Protein AF-A0A2J7ZPQ5-F1 (afdb_monomer_lite)

Foldseek 3Di:
DDPPDPDPPDDPPPDDPVVVVVVVVVVVVVVVVVDDPPDDDPDVVVVVVLVPFDDDPNDGFPQDPVRDTHDDPDPPPDDDDDDPDDDDDDDDPPPPPDDDD

InterPro domains:
  IPR010402 CCT domain [PF06203] (21-62)
  IPR010402 CCT domain [PS51017] (21-63)
  IPR045281 Zinc finger protein CONSTANS-like [PTHR31319] (21-87)

Organism: NCBI:txid47790

pLDDT: mean 73.38, std 19.99, range [34.72, 98.0]

Sequence (101 aa):
MQDGRPGRAAVPGMAEPKRRRALALDKYRKKRKNLRFSKTIRYESRKQLAQQRPRVRGQFIKHGPDGAATCSNGGKSGADGMADDAGGDEEARTNSRGYDE

Secondary structure (DSSP, 8-state):
----PPP----TT---HHHHHHHHHHHHHHHHHT---S---S-HHHHHHHHHS-EETTEEPEE-TTS-EE-------------------------------

Radius of gyration: 28.18 Å; chains: 1; bounding box: 52×54×55 Å

Structure (mmCIF, N/CA/C/O backbone):
data_AF-A0A2J7ZPQ5-F1
#
_entry.id   AF-A0A2J7ZPQ5-F1
#
loop_
_atom_site.group_PDB
_atom_site.id
_atom_site.type_symbol
_atom_site.label_atom_id
_atom_site.label_alt_id
_atom_site.label_comp_id
_atom_site.label_asym_id
_atom_site.label_entity_id
_atom_site.label_seq_id
_atom_site.pdbx_PDB_ins_code
_atom_site.Cartn_x
_atom_site.Cartn_y
_atom_site.Cartn_z
_atom_site.occupancy
_atom_site.B_iso_or_equiv
_atom_site.auth_seq_id
_atom_site.auth_comp_id
_atom_site.auth_asym_id
_atom_site.auth_atom_id
_atom_site.pdbx_PDB_model_num
ATOM 1 N N . MET A 1 1 ? 10.435 42.802 -23.321 1.00 60.25 1 MET A N 1
ATOM 2 C CA . MET A 1 1 ? 10.275 41.694 -24.290 1.00 60.25 1 MET A CA 1
ATOM 3 C C . MET A 1 1 ? 11.574 40.896 -24.335 1.00 60.25 1 MET A C 1
ATOM 5 O O . MET A 1 1 ? 12.609 41.529 -24.447 1.00 60.25 1 MET A O 1
ATOM 9 N N . GLN A 1 2 ? 11.471 39.558 -24.332 1.00 56.78 2 GLN A N 1
ATOM 10 C CA . GLN A 1 2 ? 12.520 38.551 -24.614 1.00 56.78 2 GLN A CA 1
ATOM 11 C C . GLN A 1 2 ? 13.467 38.142 -23.469 1.00 56.78 2 GLN A C 1
ATOM 13 O O . GLN A 1 2 ? 14.662 38.391 -23.533 1.00 56.78 2 GLN A O 1
ATOM 18 N N . ASP A 1 3 ? 12.957 37.353 -22.519 1.00 54.69 3 ASP A N 1
ATOM 19 C CA . ASP A 1 3 ? 13.794 36.396 -21.782 1.00 54.69 3 ASP A CA 1
ATOM 20 C C . ASP A 1 3 ? 13.644 35.017 -22.437 1.00 54.69 3 ASP A C 1
ATOM 22 O O . ASP A 1 3 ? 12.700 34.260 -22.180 1.00 54.69 3 ASP A O 1
ATOM 26 N N . GLY A 1 4 ? 14.552 34.711 -23.364 1.00 58.28 4 GLY A N 1
ATOM 27 C CA . GLY A 1 4 ? 14.650 33.402 -23.998 1.00 58.28 4 GLY A CA 1
ATOM 28 C C . GLY A 1 4 ? 15.118 32.363 -22.984 1.00 58.28 4 GLY A C 1
ATOM 29 O O . GLY A 1 4 ? 16.296 32.311 -22.640 1.00 58.28 4 GLY A O 1
ATOM 30 N N . ARG A 1 5 ? 14.203 31.516 -22.499 1.00 64.12 5 ARG A N 1
ATOM 31 C CA . ARG A 1 5 ? 14.562 30.364 -21.658 1.00 64.12 5 ARG A CA 1
ATOM 32 C C . ARG A 1 5 ? 15.532 29.476 -22.450 1.00 64.12 5 ARG A C 1
ATOM 34 O O . ARG A 1 5 ? 15.145 29.023 -23.532 1.00 64.12 5 ARG A O 1
ATOM 41 N N . PRO A 1 6 ? 16.753 29.198 -21.958 1.00 57.66 6 PRO A N 1
ATOM 42 C CA . PRO A 1 6 ? 17.684 28.345 -22.680 1.00 57.66 6 PRO A CA 1
ATOM 43 C C . PRO A 1 6 ? 17.055 26.961 -22.851 1.00 57.66 6 PRO A C 1
ATOM 45 O O . PRO A 1 6 ? 16.566 26.356 -21.891 1.00 57.66 6 PRO A O 1
ATOM 48 N N . GLY A 1 7 ? 17.021 26.486 -24.099 1.00 62.88 7 GLY A N 1
ATOM 49 C CA . GLY A 1 7 ? 16.506 25.167 -24.446 1.00 62.88 7 GLY A CA 1
ATOM 50 C C . GLY A 1 7 ? 17.147 24.109 -23.555 1.00 62.88 7 GLY A C 1
ATOM 51 O O . GLY A 1 7 ? 18.356 24.124 -23.342 1.00 62.88 7 GLY A O 1
ATOM 52 N N . ARG A 1 8 ? 16.320 23.221 -22.994 1.00 61.16 8 ARG A N 1
ATOM 53 C CA . ARG A 1 8 ? 16.725 22.157 -22.069 1.00 61.16 8 ARG A CA 1
ATOM 54 C C . ARG A 1 8 ? 17.889 21.357 -22.662 1.00 61.16 8 ARG A C 1
ATOM 56 O O . ARG A 1 8 ? 17.660 20.432 -23.440 1.00 61.16 8 ARG A O 1
ATOM 63 N N . ALA A 1 9 ?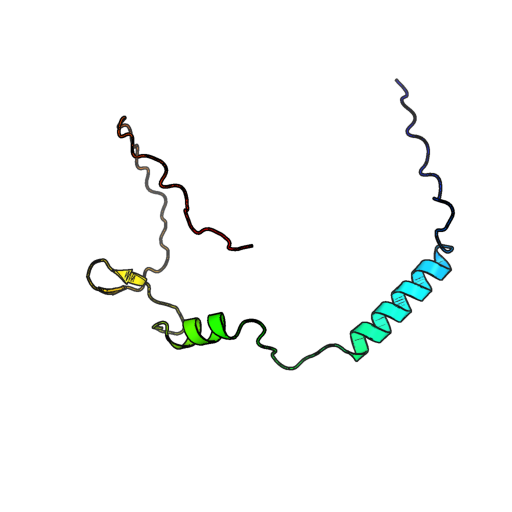 19.118 21.701 -22.279 1.00 57.44 9 ALA A N 1
ATOM 64 C CA . ALA A 1 9 ? 20.306 20.951 -22.645 1.00 57.44 9 ALA A CA 1
ATOM 65 C C . ALA A 1 9 ? 20.113 19.505 -22.176 1.00 57.44 9 ALA A C 1
ATOM 67 O O . ALA A 1 9 ? 19.730 19.248 -21.028 1.00 57.44 9 ALA A O 1
ATOM 68 N N . ALA A 1 10 ? 20.307 18.549 -23.082 1.00 58.31 10 ALA A N 1
ATOM 69 C CA . ALA A 1 10 ? 20.327 17.146 -22.716 1.00 58.31 10 ALA A CA 1
ATOM 70 C C . ALA A 1 10 ? 21.487 16.946 -21.734 1.00 58.31 10 ALA A C 1
ATOM 72 O O . ALA A 1 10 ? 22.648 17.069 -22.111 1.00 58.31 10 ALA A O 1
ATOM 73 N N . VAL A 1 11 ? 21.169 16.691 -20.464 1.00 61.88 11 VAL A N 1
ATOM 74 C CA . VAL A 1 11 ? 22.188 16.418 -19.448 1.00 61.88 11 VAL A CA 1
ATOM 75 C C . VAL A 1 11 ? 23.035 15.211 -19.900 1.00 61.88 11 VAL A C 1
ATOM 77 O O . VAL A 1 11 ? 22.462 14.151 -20.197 1.00 61.88 11 VAL A O 1
ATOM 80 N N . PRO A 1 12 ? 24.370 15.354 -20.014 1.00 52.12 12 PRO A N 1
ATOM 81 C CA . PRO A 1 12 ? 25.237 14.285 -20.495 1.00 52.12 12 PRO A CA 1
ATOM 82 C C . PRO A 1 12 ? 25.199 13.122 -19.496 1.00 52.12 12 PRO A C 1
ATOM 84 O O . PRO A 1 12 ? 25.351 13.316 -18.294 1.00 52.12 12 PRO A O 1
ATOM 87 N N . GLY A 1 13 ? 24.905 11.915 -19.992 1.00 60.25 13 GLY A N 1
ATOM 88 C CA . GLY A 1 13 ? 24.619 10.720 -19.178 1.00 60.25 13 GLY A CA 1
ATOM 89 C C . GLY A 1 13 ? 23.179 10.199 -19.296 1.00 60.25 13 GLY A C 1
ATOM 90 O O . GLY A 1 13 ? 22.867 9.099 -18.837 1.00 60.25 13 GLY A O 1
ATOM 91 N N . MET A 1 14 ? 22.287 10.935 -19.966 1.00 59.09 14 MET A N 1
ATOM 92 C CA . MET A 1 14 ? 20.983 10.407 -20.373 1.00 59.09 14 MET A CA 1
ATOM 93 C C . MET A 1 14 ? 21.166 9.400 -21.506 1.00 59.09 14 MET A C 1
ATOM 95 O O . MET A 1 14 ? 21.474 9.772 -22.634 1.00 59.09 14 MET A O 1
ATOM 99 N N . ALA A 1 15 ? 20.932 8.117 -21.219 1.00 61.47 15 ALA A N 1
ATOM 100 C CA . ALA A 1 15 ? 20.800 7.109 -22.262 1.00 61.47 15 ALA A CA 1
ATOM 101 C C . ALA A 1 15 ? 19.789 7.600 -23.313 1.00 61.47 15 ALA A C 1
ATOM 103 O O . ALA A 1 15 ? 18.682 8.010 -22.939 1.00 61.47 15 ALA A O 1
ATOM 104 N N . GLU A 1 16 ? 20.185 7.545 -24.592 1.00 75.94 16 GLU A N 1
ATOM 105 C CA . GLU A 1 16 ? 19.372 7.878 -25.770 1.00 75.94 16 GLU A CA 1
ATOM 106 C C . GLU A 1 16 ? 17.884 7.572 -25.539 1.00 75.94 16 GLU A C 1
ATOM 108 O O . GLU A 1 16 ? 17.580 6.514 -24.973 1.00 75.94 16 GLU A O 1
ATOM 113 N N . PRO A 1 17 ? 16.923 8.409 -25.977 1.00 76.75 17 PRO A N 1
ATOM 114 C CA . PRO A 1 17 ? 15.499 8.217 -25.678 1.00 76.75 17 PRO A CA 1
ATOM 115 C C . PRO A 1 17 ? 14.992 6.779 -25.908 1.00 76.75 17 PRO A C 1
ATOM 117 O O . PRO A 1 17 ? 14.183 6.268 -25.127 1.00 76.75 17 PRO A O 1
ATOM 120 N N . LYS A 1 18 ? 15.539 6.088 -26.921 1.00 81.38 18 LYS A N 1
ATOM 121 C CA . LYS A 1 18 ? 15.307 4.661 -27.206 1.00 81.38 18 LYS A CA 1
ATOM 122 C C . LYS A 1 18 ? 15.855 3.723 -26.117 1.00 81.38 18 LYS A C 1
ATOM 124 O O . LYS A 1 18 ? 15.136 2.834 -25.664 1.00 81.38 18 LYS A O 1
ATOM 129 N N . ARG A 1 19 ? 17.089 3.936 -25.646 1.00 84.31 19 ARG A N 1
ATOM 130 C CA . ARG A 1 19 ? 17.712 3.169 -24.550 1.00 84.31 19 ARG A CA 1
ATOM 131 C C . ARG A 1 19 ? 16.997 3.396 -23.219 1.00 84.31 19 ARG A C 1
ATOM 133 O O . ARG A 1 19 ? 16.698 2.428 -22.524 1.00 84.31 19 ARG A O 1
ATOM 140 N N . ARG A 1 20 ? 16.630 4.639 -22.884 1.00 87.00 20 ARG A N 1
ATOM 141 C CA . ARG A 1 20 ? 15.841 4.930 -21.670 1.00 87.00 20 ARG A CA 1
ATOM 142 C C . ARG A 1 20 ? 14.491 4.207 -21.683 1.00 87.00 20 ARG A C 1
ATOM 144 O O . ARG A 1 20 ? 14.089 3.644 -20.666 1.00 87.00 20 ARG A O 1
ATOM 151 N N . ARG A 1 21 ? 13.816 4.181 -22.839 1.00 91.06 21 ARG A N 1
ATOM 152 C CA . ARG A 1 21 ? 12.558 3.442 -23.025 1.00 91.06 21 ARG A CA 1
ATOM 153 C C . ARG A 1 21 ? 12.754 1.938 -22.847 1.00 91.06 21 ARG A C 1
ATOM 155 O O . ARG A 1 21 ? 11.981 1.331 -22.113 1.00 91.06 21 ARG A O 1
ATOM 162 N N . ALA A 1 22 ? 13.779 1.352 -23.466 1.00 91.50 22 ALA A N 1
ATOM 163 C CA . ALA A 1 22 ? 14.081 -0.075 -23.332 1.00 91.50 22 ALA A CA 1
ATOM 164 C C . ALA A 1 22 ? 14.320 -0.470 -21.862 1.00 91.50 22 ALA A C 1
ATOM 166 O O . ALA A 1 22 ? 13.642 -1.353 -21.340 1.00 91.50 22 ALA A O 1
ATOM 167 N N . LEU A 1 23 ? 15.169 0.279 -21.150 1.00 92.69 23 LEU A N 1
ATOM 168 C CA . LEU A 1 23 ? 15.444 0.050 -19.727 1.00 92.69 23 LEU A CA 1
ATOM 169 C C . LEU A 1 23 ? 14.185 0.171 -18.851 1.00 92.69 23 LEU A C 1
ATOM 171 O O . LEU A 1 23 ? 13.998 -0.603 -17.908 1.00 92.69 23 LEU A O 1
ATOM 175 N N . ALA A 1 24 ? 13.306 1.134 -19.144 1.00 93.06 24 ALA A N 1
ATOM 176 C CA . ALA A 1 24 ? 12.039 1.293 -18.432 1.00 93.06 24 ALA A CA 1
ATOM 177 C C . ALA A 1 24 ? 11.071 0.126 -18.701 1.00 93.06 24 ALA A C 1
ATOM 179 O O . ALA A 1 24 ? 10.444 -0.370 -17.762 1.00 93.06 24 ALA A O 1
ATOM 180 N N . LEU A 1 25 ? 10.985 -0.346 -19.950 1.00 96.50 25 LEU A N 1
ATOM 181 C CA . LEU A 1 25 ? 10.160 -1.499 -20.325 1.00 96.50 25 LEU A CA 1
ATOM 182 C C . LEU A 1 25 ? 10.639 -2.784 -19.648 1.00 96.50 25 LEU A C 1
ATOM 184 O O . LEU A 1 25 ? 9.816 -3.560 -19.163 1.00 96.50 25 LEU A O 1
ATOM 188 N N . ASP A 1 26 ? 11.948 -2.989 -19.534 1.00 95.69 26 ASP A N 1
ATOM 189 C CA . ASP A 1 26 ? 12.489 -4.159 -18.843 1.00 95.69 26 ASP A CA 1
ATOM 190 C C . ASP A 1 26 ? 12.217 -4.108 -17.337 1.00 95.69 26 ASP A C 1
ATOM 192 O O . ASP A 1 26 ? 11.787 -5.106 -16.752 1.00 95.69 26 ASP A O 1
ATOM 196 N N . LYS A 1 27 ? 12.369 -2.935 -16.703 1.00 96.00 27 LYS A N 1
ATOM 197 C CA . LYS A 1 27 ? 11.950 -2.726 -15.304 1.00 96.00 27 LYS A CA 1
ATOM 198 C C . LYS A 1 27 ? 10.456 -3.005 -15.122 1.00 96.00 27 LYS A C 1
ATOM 200 O O . LYS A 1 27 ? 10.077 -3.665 -14.156 1.00 96.00 27 LYS A O 1
ATOM 205 N N . TYR A 1 28 ? 9.616 -2.541 -16.046 1.00 96.44 28 TYR A N 1
ATOM 206 C CA . TYR A 1 28 ? 8.175 -2.789 -16.026 1.00 96.44 28 TYR A CA 1
ATOM 207 C C . TYR A 1 28 ? 7.844 -4.280 -16.139 1.00 96.44 28 TYR A C 1
ATOM 209 O O . TYR A 1 28 ? 7.114 -4.802 -15.300 1.00 96.44 28 TYR A O 1
ATOM 217 N N . ARG A 1 29 ? 8.417 -4.989 -17.120 1.00 97.19 29 ARG A N 1
ATOM 218 C CA . ARG A 1 29 ? 8.202 -6.433 -17.320 1.00 97.19 29 ARG A CA 1
ATOM 219 C C . ARG A 1 29 ? 8.609 -7.236 -16.086 1.00 97.19 29 ARG A C 1
ATOM 221 O O . ARG A 1 29 ? 7.852 -8.101 -15.653 1.00 97.19 29 ARG A O 1
ATOM 228 N N . LYS A 1 30 ? 9.765 -6.918 -15.490 1.00 96.31 30 LYS A N 1
ATOM 229 C CA . LYS A 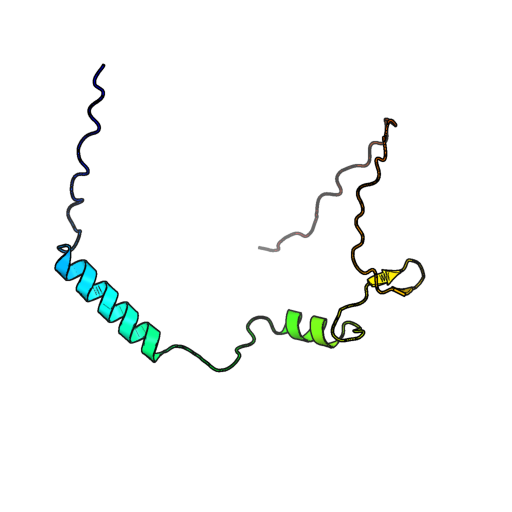1 30 ? 10.238 -7.540 -14.241 1.00 96.31 30 LYS A CA 1
ATOM 230 C C . LYS A 1 30 ? 9.272 -7.275 -13.078 1.00 96.31 30 LYS A C 1
ATOM 232 O O . LYS A 1 30 ? 8.861 -8.217 -12.410 1.00 96.31 30 LYS A O 1
ATOM 237 N N . LYS A 1 31 ? 8.839 -6.022 -12.877 1.00 97.06 31 LYS A N 1
ATOM 238 C CA . LYS A 1 31 ? 7.850 -5.666 -11.839 1.00 97.06 31 LYS A CA 1
ATOM 239 C C . LYS A 1 31 ? 6.502 -6.354 -12.057 1.00 97.06 31 LYS A C 1
ATOM 241 O O . LYS A 1 31 ? 5.922 -6.833 -11.093 1.00 97.06 31 LYS A O 1
ATOM 246 N N . ARG A 1 32 ? 6.028 -6.436 -13.305 1.00 96.69 32 ARG A N 1
ATOM 247 C CA . ARG A 1 32 ? 4.746 -7.058 -13.670 1.00 96.69 32 ARG A CA 1
ATOM 248 C C . ARG A 1 32 ? 4.711 -8.546 -13.328 1.00 96.69 32 ARG A C 1
ATOM 250 O O . ARG A 1 32 ? 3.709 -9.008 -12.797 1.00 96.69 32 ARG A O 1
ATOM 257 N N . LYS A 1 33 ? 5.799 -9.275 -13.602 1.00 95.75 33 LYS A N 1
ATOM 258 C CA . LYS A 1 33 ? 5.928 -10.699 -13.242 1.00 95.75 33 LYS A CA 1
ATOM 259 C C . LYS A 1 33 ? 5.880 -10.925 -11.727 1.00 95.75 33 LYS A C 1
ATOM 261 O O . LYS A 1 33 ? 5.342 -11.930 -11.289 1.00 95.75 33 LYS A O 1
ATOM 266 N N . ASN A 1 34 ? 6.380 -9.968 -10.945 1.00 93.56 34 ASN A N 1
ATOM 267 C CA . ASN A 1 34 ? 6.456 -10.053 -9.485 1.00 93.56 34 ASN A CA 1
ATOM 268 C C . ASN A 1 34 ? 5.294 -9.339 -8.765 1.00 93.56 34 ASN A C 1
ATOM 270 O O . ASN A 1 34 ? 5.397 -9.042 -7.573 1.00 93.56 34 ASN A O 1
ATOM 274 N N . LEU A 1 35 ? 4.198 -9.017 -9.463 1.00 95.62 35 LEU A N 1
ATOM 275 C CA . LEU A 1 35 ? 3.014 -8.451 -8.816 1.00 95.62 35 LEU A CA 1
ATOM 276 C C . LEU A 1 35 ? 2.391 -9.489 -7.879 1.00 95.62 35 LEU A C 1
ATOM 278 O O . LEU A 1 35 ? 2.124 -10.623 -8.268 1.00 95.62 35 LEU A O 1
ATOM 282 N N . ARG A 1 36 ? 2.130 -9.088 -6.635 1.00 95.06 36 ARG A N 1
ATOM 283 C CA . ARG A 1 36 ? 1.444 -9.932 -5.654 1.00 95.06 36 ARG A CA 1
ATOM 284 C C . ARG A 1 36 ? -0.055 -9.651 -5.713 1.00 95.06 36 ARG A C 1
ATOM 286 O O . ARG A 1 36 ? -0.492 -8.594 -5.271 1.00 95.06 36 ARG A O 1
A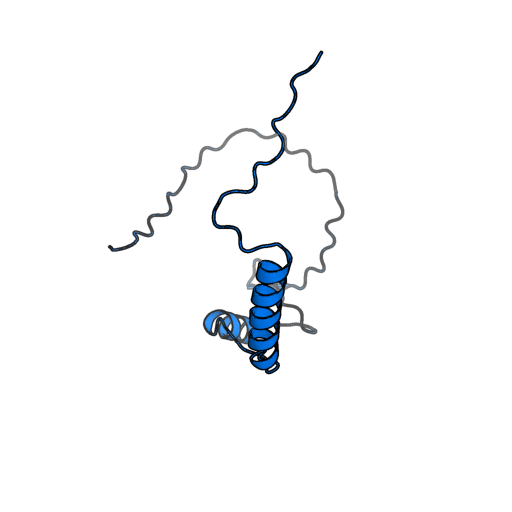TOM 293 N N . PHE A 1 37 ? -0.825 -10.593 -6.255 1.00 94.12 37 PHE A N 1
ATOM 294 C CA . PHE A 1 37 ? -2.290 -10.487 -6.365 1.00 94.12 37 PHE A CA 1
ATOM 295 C C . PHE A 1 37 ? -3.027 -10.928 -5.097 1.00 94.12 37 PHE A C 1
ATOM 297 O O . PHE A 1 37 ? -4.164 -10.527 -4.861 1.00 94.12 37 PHE A O 1
ATOM 304 N N . SER A 1 38 ? -2.379 -11.733 -4.255 1.00 96.19 38 SER A N 1
ATOM 305 C CA . SER A 1 38 ? -2.914 -12.108 -2.951 1.00 96.19 38 SER A CA 1
ATOM 306 C C . SER A 1 38 ? -3.023 -10.883 -2.042 1.00 96.19 38 SER A C 1
ATOM 308 O O . SER A 1 38 ? -2.071 -10.098 -1.936 1.00 96.19 38 SER A O 1
ATOM 310 N N . LYS A 1 39 ? -4.141 -10.760 -1.315 1.00 95.12 39 LYS A N 1
ATOM 311 C CA . LYS A 1 39 ? -4.329 -9.704 -0.312 1.00 95.12 39 LYS A CA 1
ATOM 312 C C . LYS A 1 39 ? -3.197 -9.764 0.714 1.00 95.12 39 LYS A C 1
ATOM 314 O O . LYS A 1 39 ? -3.098 -10.714 1.482 1.00 95.12 39 LYS A O 1
ATOM 319 N N . THR A 1 40 ? -2.346 -8.742 0.715 1.00 95.19 40 THR A N 1
ATOM 320 C CA . THR A 1 40 ? -1.231 -8.626 1.658 1.00 95.19 40 THR A CA 1
ATOM 321 C C . THR A 1 40 ? -1.620 -7.653 2.752 1.00 95.19 40 THR A C 1
ATOM 323 O O . THR A 1 40 ? -2.009 -6.519 2.472 1.00 95.19 40 THR A O 1
ATOM 326 N N . ILE A 1 41 ? -1.503 -8.086 4.000 1.00 95.69 41 ILE A N 1
ATOM 327 C CA . ILE A 1 41 ? -1.689 -7.210 5.147 1.00 95.69 41 ILE A CA 1
ATOM 328 C C . ILE A 1 41 ? -0.311 -6.671 5.519 1.00 95.69 41 ILE A C 1
ATOM 330 O O . ILE A 1 41 ? 0.612 -7.432 5.778 1.00 95.69 41 ILE A O 1
ATOM 334 N N . ARG A 1 42 ? -0.147 -5.347 5.440 1.00 95.94 42 ARG A N 1
ATOM 335 C CA . ARG A 1 42 ? 1.131 -4.680 5.738 1.00 95.94 42 ARG A CA 1
ATOM 336 C C . ARG A 1 42 ? 1.234 -4.255 7.201 1.00 95.94 42 ARG A C 1
ATOM 338 O O . ARG A 1 42 ? 2.319 -4.261 7.761 1.00 95.94 42 ARG A O 1
ATOM 345 N N . TYR A 1 43 ? 0.112 -3.864 7.800 1.00 97.81 43 TYR A N 1
ATOM 346 C CA . TYR A 1 43 ? 0.062 -3.326 9.156 1.00 97.81 43 TYR A CA 1
ATOM 347 C C . TYR A 1 43 ? -0.833 -4.209 10.024 1.00 97.81 43 TYR A C 1
ATOM 349 O O . TYR A 1 43 ? -2.041 -3.979 10.109 1.00 97.81 43 TYR A O 1
ATOM 357 N N . GLU A 1 44 ? -0.239 -5.217 10.665 1.00 97.94 44 GLU A N 1
ATOM 358 C CA . GLU A 1 44 ? -0.985 -6.173 11.494 1.00 97.94 44 GLU A CA 1
ATOM 359 C C . GLU A 1 44 ? -1.659 -5.503 12.695 1.00 97.94 44 GLU A C 1
ATOM 361 O O . GLU A 1 44 ? -2.834 -5.754 12.943 1.00 97.94 44 GLU A O 1
ATOM 366 N N . SER A 1 45 ? -0.991 -4.558 13.365 1.00 98.00 45 SER A N 1
ATOM 367 C CA . SER A 1 45 ? -1.599 -3.804 14.473 1.00 98.00 45 SER A CA 1
ATOM 368 C C . SER A 1 45 ? -2.905 -3.106 14.050 1.00 98.00 45 SER A C 1
ATOM 370 O O . SER A 1 45 ? -3.934 -3.235 14.712 1.00 98.00 45 SER A O 1
ATOM 372 N N . ARG A 1 46 ? -2.933 -2.450 12.878 1.00 97.12 46 ARG A N 1
ATOM 373 C CA . ARG A 1 46 ? -4.156 -1.796 12.372 1.00 97.12 46 ARG A CA 1
ATOM 374 C C . ARG A 1 46 ? -5.254 -2.802 12.015 1.00 97.12 46 ARG A C 1
ATOM 376 O O . ARG A 1 46 ? -6.431 -2.490 12.188 1.00 97.12 46 ARG A O 1
ATOM 383 N N . LYS A 1 47 ? -4.889 -3.996 11.531 1.00 97.88 47 LYS A N 1
ATOM 384 C CA . LYS A 1 47 ? -5.838 -5.092 11.279 1.00 97.88 47 LYS A CA 1
ATOM 385 C C . LYS A 1 47 ? -6.475 -5.566 12.586 1.00 97.88 47 LYS A C 1
ATOM 387 O O . LYS A 1 47 ? -7.696 -5.674 12.630 1.00 97.88 47 LYS A O 1
ATOM 392 N N . GLN A 1 48 ? -5.678 -5.780 13.632 1.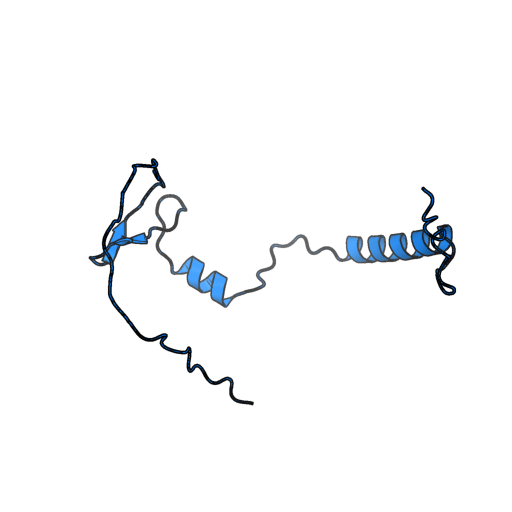00 97.94 48 GLN A N 1
ATOM 393 C CA . GLN A 1 48 ? -6.161 -6.195 14.953 1.00 97.94 48 GLN A CA 1
ATOM 394 C C . GLN A 1 48 ? -7.125 -5.160 15.549 1.00 97.94 48 GLN A C 1
ATOM 396 O O . GLN A 1 48 ? -8.246 -5.506 15.916 1.00 97.94 48 GLN A O 1
ATOM 401 N N . LEU A 1 49 ? -6.760 -3.872 15.525 1.00 96.12 49 LEU A N 1
ATOM 402 C CA . LEU A 1 49 ? -7.652 -2.797 15.980 1.00 96.12 49 LEU A CA 1
ATOM 403 C C . LEU A 1 49 ? -8.971 -2.781 15.189 1.00 96.12 49 LEU A C 1
ATOM 405 O O . LEU A 1 49 ? -10.051 -2.663 15.759 1.00 96.12 49 LEU A O 1
ATOM 409 N N . ALA A 1 50 ? -8.917 -2.944 13.864 1.00 96.12 50 ALA A N 1
ATOM 410 C CA . ALA A 1 50 ? -10.113 -2.969 13.020 1.00 96.12 50 ALA A CA 1
ATOM 411 C C . ALA A 1 50 ? -11.009 -4.207 13.226 1.00 96.12 50 ALA A C 1
ATOM 413 O O . ALA A 1 50 ? -12.186 -4.150 12.850 1.00 96.12 50 ALA A O 1
ATOM 414 N N . GLN A 1 51 ? -10.456 -5.302 13.758 1.00 95.19 51 GLN A N 1
ATOM 415 C CA . GLN A 1 51 ? -11.190 -6.512 14.140 1.00 95.19 51 GLN A CA 1
ATOM 416 C C . GLN A 1 51 ? -11.883 -6.349 15.497 1.00 95.19 51 GLN A C 1
ATOM 418 O O . GLN A 1 51 ? -13.002 -6.820 15.650 1.00 95.19 51 GLN A O 1
ATOM 423 N N . GLN A 1 52 ? -11.250 -5.655 16.448 1.00 95.50 52 GLN A N 1
ATOM 424 C CA . GLN A 1 52 ? -11.806 -5.413 17.786 1.00 95.50 52 GLN A CA 1
ATOM 425 C C . GLN A 1 52 ? -12.871 -4.306 17.813 1.00 95.50 52 GLN A C 1
ATOM 427 O O . GLN A 1 52 ? -13.753 -4.314 18.668 1.00 95.50 52 GLN A O 1
ATOM 432 N N . ARG A 1 53 ? -12.806 -3.334 16.892 1.00 93.00 53 ARG A N 1
ATOM 433 C CA . ARG A 1 53 ? -13.760 -2.213 16.847 1.00 93.00 53 ARG A CA 1
ATOM 434 C C . ARG A 1 53 ? -15.195 -2.684 16.550 1.00 93.00 53 ARG A C 1
ATOM 436 O O . ARG A 1 53 ? -15.391 -3.415 15.575 1.00 93.00 53 ARG A O 1
ATOM 443 N N . PRO A 1 54 ? -16.209 -2.185 17.283 1.00 93.44 54 PRO A N 1
ATOM 444 C CA . PRO A 1 54 ? -17.597 -2.578 17.075 1.00 93.44 54 PRO A CA 1
ATOM 445 C C . PRO A 1 54 ? -18.140 -2.062 15.735 1.00 93.44 54 PRO A C 1
ATOM 447 O O . PRO A 1 54 ? -17.804 -0.959 15.282 1.00 93.44 54 PRO A O 1
ATOM 450 N N . ARG A 1 55 ? -18.981 -2.874 15.083 1.00 94.19 55 ARG A N 1
ATOM 451 C CA . ARG A 1 55 ? -19.559 -2.581 13.765 1.00 94.19 55 ARG A CA 1
ATOM 452 C C . ARG A 1 55 ? -21.061 -2.837 13.733 1.00 94.19 55 ARG A C 1
ATOM 454 O O . ARG A 1 55 ? -21.518 -3.852 14.241 1.00 94.19 55 ARG A O 1
ATOM 461 N N . VAL A 1 56 ? -21.801 -1.984 13.026 1.00 93.69 56 VAL A N 1
ATOM 462 C CA . VAL A 1 56 ? -23.214 -2.193 12.669 1.00 93.69 56 VAL A CA 1
ATOM 463 C C . VAL A 1 56 ? -23.330 -2.060 11.153 1.00 93.69 56 VAL A C 1
ATOM 465 O O . VAL A 1 56 ? -22.883 -1.070 10.578 1.00 93.69 56 VAL A O 1
ATOM 468 N N . ARG A 1 57 ? -23.860 -3.088 10.473 1.00 93.56 57 ARG A N 1
ATOM 469 C CA . ARG A 1 57 ? -23.963 -3.148 8.994 1.00 93.56 57 ARG A CA 1
ATOM 470 C C . ARG A 1 57 ? -22.633 -2.863 8.265 1.00 93.56 57 ARG A C 1
ATOM 472 O O . ARG A 1 57 ? -22.605 -2.224 7.219 1.00 93.56 57 ARG A O 1
ATOM 479 N N . GLY A 1 58 ? -21.513 -3.313 8.837 1.00 93.31 58 GLY A N 1
ATOM 480 C CA . GLY A 1 58 ? -20.161 -3.124 8.288 1.00 93.31 58 GLY A CA 1
ATOM 481 C C . GLY A 1 58 ? -19.500 -1.776 8.612 1.00 93.31 58 GLY A C 1
ATOM 482 O O . GLY A 1 58 ? -18.283 -1.647 8.441 1.00 93.31 58 GLY A O 1
ATOM 483 N N . GLN A 1 59 ? -20.250 -0.810 9.149 1.00 94.69 59 GLN A N 1
ATOM 484 C CA . GLN A 1 59 ? -19.743 0.506 9.537 1.00 94.69 59 GLN A CA 1
ATOM 485 C C . GLN A 1 59 ? -19.261 0.501 10.984 1.00 94.69 59 GLN A C 1
ATOM 487 O O . GLN A 1 59 ? -19.889 -0.110 11.846 1.00 94.69 59 GLN A O 1
ATOM 492 N N . PHE A 1 60 ? -18.155 1.192 11.256 1.00 94.50 60 PHE A N 1
ATOM 493 C CA . PHE A 1 60 ? -17.746 1.443 12.633 1.00 94.50 60 PHE A CA 1
ATOM 494 C C . PHE A 1 60 ? -18.693 2.440 13.286 1.00 94.50 60 PHE A C 1
ATOM 496 O O . PHE A 1 60 ? -18.995 3.486 12.713 1.00 94.50 60 PHE A O 1
ATOM 503 N N . ILE A 1 61 ? -19.102 2.127 14.504 1.00 91.50 61 ILE A N 1
ATOM 504 C CA . ILE A 1 61 ? -19.902 3.013 15.345 1.00 91.50 61 ILE A CA 1
ATOM 505 C C . ILE A 1 61 ? -18.980 3.885 16.206 1.00 91.50 61 ILE A C 1
ATOM 507 O O . ILE A 1 61 ? -17.840 3.503 16.493 1.00 91.50 61 ILE A O 1
ATOM 511 N N . LYS A 1 62 ? -19.437 5.088 16.565 1.00 85.69 62 LYS A N 1
ATOM 512 C CA . LYS A 1 62 ? -18.714 5.973 17.488 1.00 85.69 62 LYS A CA 1
ATOM 513 C C . LYS A 1 62 ? -19.222 5.710 18.893 1.00 85.69 62 LYS A C 1
ATOM 515 O O . LYS A 1 62 ? -20.422 5.563 19.073 1.00 85.69 62 LYS A O 1
ATOM 520 N N . HIS A 1 63 ? -18.344 5.687 19.881 1.00 78.19 63 HIS A N 1
ATOM 521 C CA . HIS A 1 63 ? -18.803 5.733 21.264 1.00 78.19 63 HIS A CA 1
ATOM 522 C C . HIS A 1 63 ? -19.351 7.141 21.523 1.00 78.19 63 HIS A C 1
ATOM 524 O O . HIS A 1 63 ? -18.670 8.130 21.248 1.00 78.19 63 HIS A O 1
ATOM 530 N N . GLY A 1 64 ? -20.616 7.223 21.925 1.00 73.44 64 GLY A N 1
ATOM 531 C CA . GLY A 1 64 ? -21.227 8.431 22.459 1.00 73.44 64 GLY A CA 1
ATOM 532 C C . GLY A 1 64 ? -20.669 8.759 23.849 1.00 73.44 64 GLY A C 1
ATOM 533 O O . GLY A 1 64 ? -19.881 7.975 24.386 1.00 73.44 64 GLY A O 1
ATOM 534 N N . PRO A 1 65 ? -21.066 9.905 24.427 1.00 67.81 65 PRO A N 1
ATOM 535 C CA . PRO A 1 65 ? -20.559 10.373 25.721 1.00 67.81 65 PRO A CA 1
ATOM 536 C C . PRO A 1 65 ? -20.756 9.346 26.850 1.00 67.81 65 PRO A C 1
ATOM 538 O O . PRO A 1 65 ? -19.884 9.212 27.700 1.00 67.81 65 PRO A O 1
ATOM 541 N N . ASP A 1 66 ? -21.811 8.531 26.782 1.00 67.44 66 ASP A N 1
ATOM 542 C CA . ASP A 1 66 ? -22.129 7.515 27.796 1.00 67.44 66 ASP A CA 1
ATOM 543 C C . ASP A 1 66 ? -21.529 6.127 27.485 1.00 67.44 66 ASP A C 1
ATOM 545 O O . ASP A 1 66 ? -21.996 5.100 27.974 1.00 67.44 66 ASP A O 1
ATOM 549 N N . GLY A 1 67 ? -20.541 6.047 26.584 1.00 63.34 67 GLY A N 1
ATOM 550 C CA . GLY A 1 67 ? -19.924 4.786 26.142 1.00 63.34 67 GLY A CA 1
ATOM 551 C C . GLY A 1 67 ? -20.806 3.932 25.216 1.00 63.34 67 GLY A C 1
ATOM 552 O O . GLY A 1 67 ? -20.307 3.015 24.553 1.00 63.34 67 GLY A O 1
ATOM 553 N N . ALA A 1 68 ? -22.094 4.270 25.099 1.00 61.38 68 ALA A N 1
ATOM 554 C CA . ALA A 1 68 ? -23.040 3.660 24.176 1.00 61.38 68 ALA A CA 1
ATOM 555 C C . ALA A 1 68 ? -22.671 3.977 22.724 1.00 61.38 68 ALA A C 1
ATOM 557 O O . ALA A 1 68 ? -22.307 5.096 22.367 1.00 61.38 68 ALA A O 1
ATOM 558 N N . ALA A 1 69 ? -22.727 2.971 21.866 1.00 62.38 69 ALA A N 1
ATOM 559 C CA . ALA A 1 69 ? -22.170 3.074 20.537 1.00 62.38 69 ALA A CA 1
ATOM 560 C C . ALA A 1 69 ? -23.202 3.617 19.527 1.00 62.38 69 ALA A C 1
ATOM 562 O O . ALA A 1 69 ? -24.114 2.914 19.102 1.00 62.38 69 ALA A O 1
ATOM 563 N N . THR A 1 70 ? -23.048 4.882 19.140 1.00 62.66 70 THR A N 1
ATOM 564 C CA . THR A 1 70 ? -23.968 5.642 18.286 1.00 62.66 70 THR A CA 1
ATOM 565 C C . THR A 1 70 ? -23.532 5.617 16.817 1.00 62.66 70 THR A C 1
ATOM 567 O O . THR A 1 70 ? -22.383 5.910 16.462 1.00 62.66 70 THR A O 1
ATOM 570 N N . CYS A 1 71 ? -24.473 5.313 15.921 1.00 50.25 71 CYS A N 1
ATOM 571 C CA . CYS A 1 71 ? -24.309 5.423 14.473 1.00 50.25 71 CYS A CA 1
ATOM 572 C C . CYS A 1 71 ? -24.699 6.834 13.987 1.00 50.25 71 CYS A C 1
ATOM 574 O O . CYS A 1 71 ? -25.851 7.090 13.648 1.00 50.25 71 CYS A O 1
ATOM 576 N N . SER A 1 72 ? -23.748 7.774 13.937 1.00 59.12 72 SER A N 1
ATOM 577 C CA . SER A 1 72 ? -23.987 9.064 13.266 1.00 59.12 72 SER A CA 1
ATOM 578 C C . SER A 1 72 ? -23.749 8.914 11.762 1.0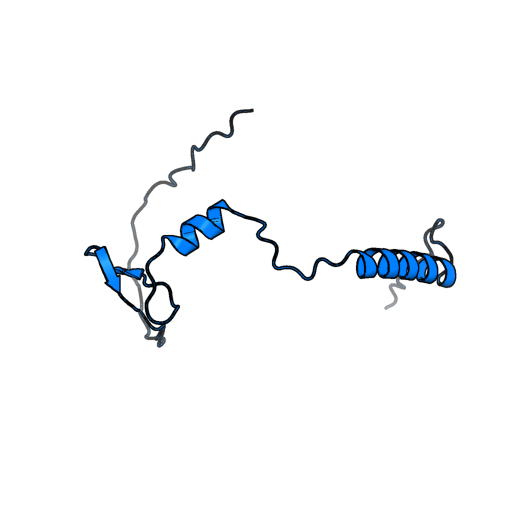0 59.12 72 SER A C 1
ATOM 580 O O . SER A 1 72 ? -22.618 9.015 11.285 1.00 59.12 72 SER A O 1
ATOM 582 N N . ASN A 1 73 ? -24.819 8.661 11.004 1.00 55.41 73 ASN A N 1
ATOM 583 C CA . ASN A 1 73 ? -24.814 8.930 9.567 1.00 55.41 73 ASN A CA 1
ATOM 584 C C . ASN A 1 73 ? -24.593 10.436 9.394 1.00 55.41 73 ASN A C 1
ATOM 586 O O . ASN A 1 73 ? -25.334 11.237 9.958 1.00 55.41 73 ASN A O 1
ATOM 590 N N . GLY A 1 74 ? -23.525 10.813 8.691 1.00 52.44 74 GLY A N 1
ATOM 591 C CA . GLY A 1 74 ? -23.078 12.195 8.555 1.00 52.44 74 GLY A CA 1
ATOM 592 C C . GLY A 1 74 ? -24.064 13.075 7.793 1.00 52.44 74 GLY A C 1
ATOM 593 O O . GLY A 1 74 ? -23.863 13.338 6.616 1.00 52.44 74 GLY A O 1
ATOM 594 N N . GLY A 1 75 ? -25.079 13.582 8.486 1.00 42.75 75 GLY A N 1
ATOM 595 C CA . GLY A 1 75 ? -25.752 14.829 8.154 1.00 42.75 75 GLY A CA 1
ATOM 596 C C . GLY A 1 75 ? -25.000 15.981 8.810 1.00 42.75 75 GLY A C 1
ATOM 597 O O . GLY A 1 75 ? -25.411 16.474 9.851 1.00 42.75 75 GLY A O 1
ATOM 598 N N . LYS A 1 76 ? -23.872 16.401 8.225 1.00 44.38 76 LYS A N 1
ATOM 599 C CA . LYS A 1 76 ? -23.412 17.784 8.402 1.00 44.38 76 LYS A CA 1
ATOM 600 C C . LYS A 1 76 ? -24.229 18.633 7.426 1.00 44.38 76 LYS A C 1
ATOM 602 O O . LYS A 1 76 ? -23.745 18.976 6.353 1.00 44.38 76 LYS A O 1
ATOM 607 N N . SER A 1 77 ? -25.493 18.890 7.756 1.00 34.72 77 SER A N 1
ATOM 608 C CA . SER A 1 77 ? -26.189 20.058 7.223 1.00 34.72 77 SER A CA 1
ATOM 609 C C . SER A 1 77 ? -25.486 21.271 7.816 1.00 34.72 77 SER A C 1
ATOM 611 O O . SER A 1 77 ? -25.387 21.378 9.039 1.00 34.72 77 SER A O 1
ATOM 613 N N . GLY A 1 78 ? -24.927 22.121 6.956 1.00 46.25 78 GLY A N 1
ATOM 614 C CA . GLY A 1 78 ? -24.457 23.434 7.371 1.00 46.25 78 GLY A CA 1
ATOM 615 C C . GLY A 1 78 ? -25.614 24.160 8.043 1.00 46.25 78 GLY A C 1
ATOM 616 O O . GLY A 1 78 ? -26.653 24.361 7.423 1.00 46.25 78 GLY A O 1
ATOM 617 N N . ALA A 1 79 ? -25.448 24.450 9.324 1.00 41.69 79 ALA A N 1
ATOM 618 C CA . ALA A 1 79 ? -26.253 25.413 10.038 1.00 41.69 79 ALA A CA 1
ATOM 619 C C . ALA A 1 79 ? -25.262 26.373 10.683 1.00 41.69 79 ALA A C 1
ATOM 621 O O . ALA A 1 79 ? -24.357 25.972 11.419 1.00 41.69 79 ALA A O 1
ATOM 622 N N . ASP A 1 80 ? -25.426 27.615 10.279 1.00 44.88 80 ASP A N 1
ATOM 623 C CA . ASP A 1 80 ? -24.758 28.819 10.717 1.00 44.88 80 ASP A CA 1
ATOM 624 C C . ASP A 1 80 ? -24.706 28.875 12.250 1.00 44.88 80 ASP A C 1
ATOM 626 O O . ASP A 1 80 ? -25.730 28.916 12.929 1.00 44.88 80 ASP A O 1
ATOM 630 N N . GLY A 1 81 ? -23.494 28.832 12.799 1.00 40.62 81 GLY A N 1
ATOM 631 C CA . GLY A 1 81 ? -23.225 29.012 14.220 1.00 40.62 81 GLY A CA 1
ATOM 632 C C . GLY A 1 81 ? -22.201 30.120 14.375 1.00 40.62 81 GLY A C 1
ATOM 633 O O . GLY A 1 81 ? -21.001 29.855 14.361 1.00 40.62 81 GLY A O 1
ATOM 634 N N . MET A 1 82 ? -22.696 31.355 14.442 1.00 50.62 82 MET A N 1
ATOM 635 C CA . MET A 1 82 ? -21.939 32.545 14.821 1.00 50.62 82 MET A CA 1
ATOM 636 C C . MET A 1 82 ? -21.335 32.292 16.211 1.00 50.62 82 MET A C 1
ATOM 638 O O . MET A 1 82 ? -22.073 32.041 17.161 1.00 50.62 82 MET A O 1
ATOM 642 N N . ALA A 1 83 ? -20.009 32.272 16.315 1.00 51.81 83 ALA A N 1
ATOM 643 C CA . ALA A 1 83 ? -19.307 32.172 17.589 1.00 51.81 83 ALA A CA 1
ATOM 644 C C . ALA A 1 83 ? -18.496 33.453 17.780 1.00 51.81 83 ALA A C 1
ATOM 646 O O . ALA A 1 83 ? -17.317 33.516 17.432 1.00 51.81 83 ALA A O 1
ATOM 647 N N . ASP A 1 84 ? -19.163 34.479 18.297 1.00 51.91 84 ASP A N 1
ATOM 648 C CA . ASP A 1 84 ? -18.523 35.612 18.950 1.00 51.91 84 ASP A CA 1
ATOM 649 C C . ASP A 1 84 ? -18.452 35.277 20.443 1.00 51.91 84 ASP A C 1
ATOM 651 O O . ASP A 1 84 ? -19.413 35.484 21.174 1.00 51.91 84 ASP A O 1
ATOM 655 N N . ASP A 1 85 ? -17.329 34.720 20.898 1.00 54.16 85 ASP A N 1
ATOM 6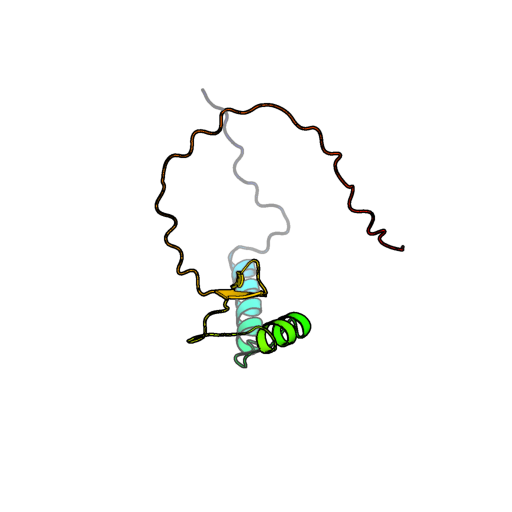56 C CA . ASP A 1 85 ? -16.902 34.911 22.285 1.00 54.16 85 ASP A CA 1
ATOM 657 C C . ASP A 1 85 ? -15.388 34.737 22.412 1.00 54.16 85 ASP A C 1
ATOM 659 O O . ASP A 1 85 ? -14.787 33.781 21.914 1.00 54.16 85 ASP A O 1
ATOM 663 N N . ALA A 1 86 ? -14.773 35.741 23.020 1.00 55.22 86 ALA A N 1
ATOM 664 C CA . ALA A 1 86 ? -13.343 35.906 23.155 1.00 55.22 86 ALA A CA 1
ATOM 665 C C . ALA A 1 86 ? -12.875 35.404 24.527 1.00 55.22 86 ALA A C 1
ATOM 667 O O . ALA A 1 86 ? -13.418 35.812 25.546 1.00 55.22 86 ALA A O 1
ATOM 668 N N . GLY A 1 87 ? -11.774 34.649 24.549 1.00 48.16 87 GLY A N 1
ATOM 669 C CA . GLY A 1 87 ? -10.911 34.523 25.730 1.00 48.16 87 GLY A CA 1
ATOM 670 C C . GLY A 1 87 ? -10.784 33.113 26.305 1.00 48.16 87 GLY A C 1
ATOM 671 O O . GLY A 1 87 ? -11.772 32.429 26.545 1.00 48.16 87 GLY A O 1
ATOM 672 N N . GLY A 1 88 ? -9.538 32.701 26.555 1.00 47.84 88 GLY A N 1
ATOM 673 C CA . GLY A 1 88 ? -9.208 31.472 27.276 1.00 47.84 88 GLY A CA 1
ATOM 674 C C . GLY A 1 88 ? -7.890 30.850 26.821 1.00 47.84 88 GLY A C 1
ATOM 675 O O . GLY A 1 88 ? -7.872 29.909 26.035 1.00 47.84 88 GLY A O 1
ATOM 676 N N . ASP A 1 89 ? -6.791 31.410 27.302 1.00 52.75 89 ASP A N 1
ATOM 677 C CA . ASP A 1 89 ? -5.447 30.842 27.357 1.00 52.75 89 ASP A CA 1
ATOM 678 C C . ASP A 1 89 ? -5.426 29.423 27.967 1.00 52.75 89 ASP A C 1
ATOM 680 O O . ASP A 1 89 ? -5.640 29.245 29.161 1.00 52.75 89 ASP A O 1
ATOM 684 N N . GLU A 1 90 ? -5.116 28.392 27.171 1.00 57.50 90 GLU A N 1
ATOM 685 C CA . GLU A 1 90 ? -4.673 27.095 27.704 1.00 57.50 90 GLU A CA 1
ATOM 686 C C . GLU A 1 90 ? -3.424 26.620 26.944 1.00 57.50 90 GLU A C 1
ATOM 688 O O . GLU A 1 90 ? -3.461 26.237 25.773 1.00 57.50 90 GLU A O 1
ATOM 693 N N . GLU A 1 91 ? -2.300 26.726 27.653 1.00 54.50 91 GLU A N 1
ATOM 694 C CA . GLU A 1 91 ? -0.946 26.268 27.350 1.00 54.50 91 GLU A CA 1
ATOM 695 C C . GLU A 1 91 ? -0.877 25.044 26.424 1.00 54.50 91 GLU A C 1
ATOM 697 O O . GLU A 1 91 ? -1.420 23.967 26.696 1.00 54.50 91 GLU A O 1
ATOM 702 N N . ALA A 1 92 ? -0.105 25.195 25.345 1.00 54.22 92 ALA A N 1
ATOM 703 C CA . ALA A 1 92 ? 0.306 24.107 24.479 1.00 54.22 92 ALA A CA 1
ATOM 704 C C . ALA A 1 92 ? 1.015 23.029 25.311 1.00 54.22 92 ALA A C 1
ATOM 706 O O . ALA A 1 92 ? 2.205 23.135 25.607 1.00 54.22 92 ALA A O 1
ATOM 707 N N . ARG A 1 93 ? 0.296 21.955 25.661 1.00 56.31 93 ARG A N 1
ATOM 708 C CA . ARG A 1 93 ? 0.899 20.740 26.217 1.00 56.31 93 ARG A CA 1
ATOM 709 C C . ARG A 1 93 ? 1.777 20.125 25.139 1.00 56.31 93 ARG A C 1
ATOM 711 O O . ARG A 1 93 ? 1.332 19.341 24.299 1.00 56.31 93 ARG A O 1
ATOM 718 N N . THR A 1 94 ? 3.026 20.571 25.134 1.00 64.44 94 THR A N 1
ATOM 719 C CA . THR A 1 94 ? 4.097 20.055 24.303 1.00 64.44 94 THR A CA 1
ATOM 720 C C . THR A 1 94 ? 4.123 18.542 24.465 1.00 64.44 94 THR A C 1
ATOM 722 O O . THR A 1 94 ? 4.077 17.994 25.565 1.00 64.44 94 THR A O 1
ATOM 725 N N . ASN A 1 95 ? 4.082 17.857 23.327 1.00 61.72 95 ASN A N 1
ATOM 726 C CA . ASN A 1 95 ? 4.075 16.409 23.232 1.00 61.72 95 ASN A CA 1
ATOM 727 C C . ASN A 1 95 ? 5.437 15.877 23.707 1.00 61.72 95 ASN A C 1
ATOM 729 O O . ASN A 1 95 ? 6.309 15.585 22.892 1.00 61.72 95 ASN A O 1
ATOM 733 N N . SER A 1 96 ? 5.622 15.765 25.023 1.00 60.22 96 SER A N 1
ATOM 734 C CA . SER A 1 96 ? 6.773 15.141 25.679 1.00 60.22 96 SER A CA 1
ATOM 735 C C . SER A 1 96 ? 6.682 13.615 25.590 1.00 60.22 96 SER A C 1
ATOM 737 O O . SER A 1 96 ? 6.682 12.889 26.578 1.00 60.22 96 SER A O 1
ATOM 739 N N . ARG A 1 97 ? 6.599 13.091 24.367 1.00 61.44 97 ARG A N 1
ATOM 740 C CA . ARG A 1 97 ? 7.077 11.736 24.096 1.00 61.44 97 ARG A CA 1
ATOM 741 C C . ARG A 1 97 ? 8.475 11.883 23.532 1.00 61.44 97 ARG A C 1
ATOM 743 O O . ARG A 1 97 ? 8.638 12.099 22.334 1.00 61.44 97 ARG A O 1
ATOM 750 N N . GLY A 1 98 ? 9.446 11.846 24.444 1.00 49.50 98 GLY A N 1
ATOM 751 C CA . GLY A 1 98 ? 10.854 11.702 24.111 1.00 49.50 98 GLY A CA 1
ATOM 752 C C . GLY A 1 98 ? 11.023 10.513 23.174 1.00 49.50 98 GLY A C 1
ATOM 753 O O . GLY A 1 98 ? 10.488 9.432 23.420 1.00 49.50 98 GLY A O 1
ATOM 754 N N . TYR A 1 99 ? 11.694 10.755 22.059 1.00 50.12 99 TYR A N 1
ATOM 755 C CA . TYR A 1 99 ? 12.314 9.685 21.307 1.00 50.12 99 TYR A CA 1
ATOM 756 C C . TYR A 1 99 ? 13.635 9.418 22.026 1.00 50.12 99 TYR A C 1
ATOM 758 O O . TYR A 1 99 ? 14.479 10.310 22.061 1.00 50.12 99 TYR A O 1
ATOM 766 N N . ASP A 1 100 ? 13.766 8.256 22.659 1.00 49.66 100 ASP A N 1
ATOM 767 C CA . ASP A 1 100 ? 15.070 7.762 23.096 1.00 49.66 100 ASP A CA 1
ATOM 768 C C . ASP A 1 100 ? 15.945 7.517 21.849 1.00 49.66 100 ASP A C 1
ATOM 770 O O . ASP A 1 100 ? 15.448 7.007 20.836 1.00 49.66 100 ASP A O 1
ATOM 774 N N . GLU A 1 101 ? 17.202 7.968 21.924 1.00 48.28 101 GLU A N 1
ATOM 775 C CA . GLU A 1 101 ? 18.262 7.868 20.901 1.00 48.28 101 GLU A CA 1
ATOM 776 C C . GLU A 1 101 ? 18.692 6.425 20.590 1.00 48.28 101 GLU A C 1
ATOM 778 O O . GLU A 1 101 ? 18.721 5.579 21.514 1.00 48.28 101 GLU A O 1
#